Protein AF-A0A1G4RHP2-F1 (afdb_monomer_lite)

Radius of gyration: 15.87 Å; chains: 1; bounding box: 52×34×37 Å

pLDDT: mean 88.55, std 10.73, range [50.88, 98.69]

Organism: NCBI:txid177413

Structure (mmCIF, N/CA/C/O backbone):
data_AF-A0A1G4RHP2-F1
#
_entry.id   AF-A0A1G4RHP2-F1
#
loop_
_atom_site.group_PDB
_atom_site.id
_atom_site.type_symbol
_atom_site.label_atom_id
_atom_site.label_alt_id
_atom_site.label_comp_id
_atom_site.label_asym_id
_atom_site.label_entity_id
_atom_site.label_seq_id
_atom_site.pdbx_PDB_ins_code
_atom_site.Cartn_x
_atom_site.Cartn_y
_atom_site.Cartn_z
_atom_site.occupancy
_atom_site.B_iso_or_equiv
_atom_site.auth_seq_id
_atom_site.auth_comp_id
_atom_site.auth_asym_id
_atom_site.auth_atom_id
_atom_site.pdbx_PDB_model_num
ATOM 1 N N . MET A 1 1 ? -28.479 -6.256 3.288 1.00 74.94 1 MET A N 1
ATOM 2 C CA . MET A 1 1 ? -27.544 -5.122 3.447 1.00 74.94 1 MET A CA 1
ATOM 3 C C . MET A 1 1 ? -28.294 -3.876 3.010 1.00 74.94 1 MET A C 1
ATOM 5 O O . MET A 1 1 ? -28.837 -3.909 1.917 1.00 74.94 1 MET A O 1
ATOM 9 N N . ASN A 1 2 ? -28.356 -2.837 3.847 1.00 89.38 2 ASN A N 1
ATOM 10 C CA . ASN A 1 2 ? -29.030 -1.571 3.532 1.00 89.38 2 ASN A CA 1
ATOM 11 C C . ASN A 1 2 ? -27.962 -0.463 3.501 1.00 89.38 2 ASN A C 1
ATOM 13 O O . ASN A 1 2 ? -27.593 0.021 4.573 1.00 89.38 2 ASN A O 1
ATOM 17 N N . PRO A 1 3 ? -27.374 -0.138 2.334 1.00 90.56 3 PRO A N 1
ATOM 18 C CA . PRO A 1 3 ? -26.361 0.908 2.255 1.00 90.56 3 PRO A CA 1
ATOM 19 C C . PRO A 1 3 ? -26.979 2.290 2.533 1.00 90.56 3 PRO A C 1
ATOM 21 O O . PRO A 1 3 ? -28.159 2.498 2.247 1.00 90.56 3 PRO A O 1
ATOM 24 N N . PRO A 1 4 ? -26.210 3.244 3.084 1.00 91.38 4 PRO A N 1
ATOM 25 C CA . PRO A 1 4 ? -26.690 4.607 3.273 1.00 91.38 4 PRO A CA 1
ATOM 26 C C . PRO A 1 4 ? -26.936 5.290 1.919 1.00 91.38 4 PRO A C 1
ATOM 28 O O . PRO A 1 4 ? -26.086 5.243 1.034 1.00 91.38 4 PRO A O 1
ATOM 31 N N . GLU A 1 5 ? -28.082 5.959 1.779 1.00 93.50 5 GLU A N 1
ATOM 32 C CA . GLU A 1 5 ? -28.45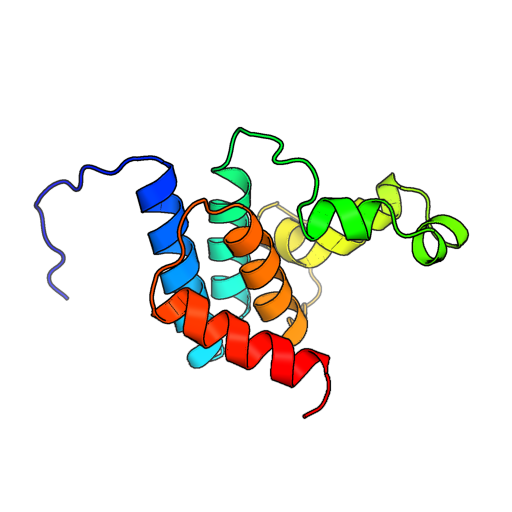9 6.700 0.559 1.00 93.50 5 GLU A CA 1
ATOM 33 C C . GLU A 1 5 ? -27.901 8.133 0.524 1.00 93.50 5 GLU A C 1
ATOM 35 O O . GLU A 1 5 ? -27.991 8.829 -0.486 1.00 93.50 5 GLU A O 1
ATOM 40 N N . GLN A 1 6 ? -27.328 8.599 1.636 1.00 95.44 6 GLN A N 1
ATOM 41 C CA . GLN A 1 6 ? -26.801 9.955 1.748 1.00 95.44 6 GLN A CA 1
ATOM 42 C C . GLN A 1 6 ? -25.504 10.091 0.938 1.00 95.44 6 GLN A C 1
ATOM 44 O O . GLN A 1 6 ? -24.593 9.273 1.105 1.00 95.44 6 GLN A O 1
ATOM 49 N N . PRO A 1 7 ? -25.379 11.128 0.089 1.00 93.56 7 PRO A N 1
ATOM 50 C CA . PRO A 1 7 ? -24.163 11.356 -0.674 1.00 93.56 7 PRO A CA 1
ATOM 51 C C . PRO A 1 7 ? -22.994 11.676 0.258 1.00 93.56 7 PRO A C 1
ATOM 53 O O . PRO A 1 7 ? -23.146 12.328 1.293 1.00 93.56 7 PRO A O 1
ATOM 56 N N . LEU A 1 8 ? -21.805 11.234 -0.141 1.00 95.25 8 LEU A N 1
ATOM 57 C CA . LEU A 1 8 ? -20.579 11.420 0.618 1.00 95.25 8 LEU A CA 1
ATOM 58 C C . LEU A 1 8 ? -19.684 12.454 -0.074 1.00 95.25 8 LEU A C 1
ATOM 60 O O . LEU A 1 8 ? -19.212 12.228 -1.186 1.00 95.25 8 LEU A O 1
ATOM 64 N N . THR A 1 9 ? -19.411 13.565 0.608 1.00 96.31 9 THR A N 1
ATOM 65 C CA . THR A 1 9 ? -18.478 14.600 0.137 1.00 96.31 9 THR A CA 1
ATOM 66 C C . THR A 1 9 ? -17.107 14.383 0.768 1.00 96.31 9 THR A C 1
ATOM 68 O O . THR A 1 9 ? -16.988 14.385 1.992 1.00 96.31 9 THR A O 1
ATOM 71 N N . LEU A 1 10 ? -16.070 14.212 -0.056 1.00 95.06 10 LEU A N 1
ATOM 72 C CA . LEU A 1 10 ? -14.685 14.017 0.385 1.00 95.06 10 LEU A CA 1
ATOM 73 C C . LEU A 1 10 ? -13.722 14.854 -0.448 1.00 95.06 10 LEU A C 1
ATOM 75 O O . LEU A 1 10 ? -13.932 15.067 -1.643 1.00 95.06 10 LEU A O 1
ATOM 79 N N . THR A 1 11 ? -12.609 15.246 0.163 1.00 93.75 11 THR A N 1
ATOM 80 C CA . THR A 1 11 ? -11.420 15.647 -0.588 1.00 93.75 11 THR A CA 1
ATOM 81 C C . THR A 1 11 ? -10.719 14.421 -1.177 1.00 93.75 11 THR A C 1
ATOM 83 O O . THR A 1 11 ? -10.922 13.283 -0.744 1.00 93.75 11 THR A O 1
ATOM 86 N N . ARG A 1 12 ? -9.839 14.650 -2.156 1.00 92.38 12 ARG A N 1
ATOM 87 C CA . ARG A 1 12 ? -9.041 13.585 -2.778 1.00 92.38 12 ARG A CA 1
ATOM 88 C C . ARG A 1 12 ? -8.136 12.872 -1.766 1.00 92.38 12 ARG A C 1
ATOM 90 O O . ARG A 1 12 ? -8.042 11.652 -1.802 1.00 92.38 12 ARG A O 1
ATOM 97 N N . GLU A 1 13 ? -7.547 13.614 -0.825 1.00 92.44 13 GLU A N 1
ATOM 98 C CA . GLU A 1 13 ? -6.749 13.037 0.264 1.00 92.44 13 GLU A CA 1
ATOM 99 C C . GLU A 1 13 ? -7.607 12.183 1.205 1.00 92.44 13 GLU A C 1
ATOM 101 O O . GLU A 1 13 ? -7.241 11.049 1.486 1.00 92.44 13 GLU A O 1
ATOM 106 N N . GLN A 1 14 ? -8.790 12.658 1.617 1.00 95.25 14 GLN A N 1
ATOM 107 C CA . GLN A 1 14 ? -9.697 11.866 2.458 1.00 95.25 14 GLN A CA 1
ATOM 108 C C . GLN A 1 14 ? -10.128 10.563 1.774 1.00 95.25 14 GLN A C 1
ATOM 110 O O . GLN A 1 14 ? -10.202 9.518 2.418 1.00 95.25 14 GLN A O 1
ATOM 115 N N . ALA A 1 15 ? -10.409 10.609 0.472 1.00 96.06 15 ALA A N 1
ATOM 116 C CA . ALA A 1 15 ? -10.753 9.418 -0.293 1.00 96.06 15 ALA A CA 1
ATOM 117 C C . ALA A 1 15 ? -9.568 8.438 -0.401 1.00 96.06 15 ALA A C 1
ATOM 119 O O . ALA A 1 15 ? -9.767 7.239 -0.213 1.00 96.06 15 ALA A O 1
ATOM 120 N N . ALA A 1 16 ? -8.343 8.933 -0.610 1.00 96.00 16 ALA A N 1
ATOM 121 C CA . ALA A 1 16 ? -7.137 8.105 -0.619 1.00 96.00 16 ALA A CA 1
ATOM 122 C C . ALA A 1 16 ? -6.864 7.461 0.752 1.00 96.00 16 ALA A C 1
ATOM 124 O O . ALA A 1 16 ? -6.622 6.258 0.819 1.00 96.00 16 ALA A O 1
ATOM 125 N N . THR A 1 17 ? -6.984 8.217 1.850 1.00 96.88 17 THR A N 1
ATOM 126 C CA . THR A 1 17 ? -6.858 7.687 3.219 1.00 96.88 17 THR A CA 1
ATOM 127 C C . THR A 1 17 ? -7.844 6.548 3.466 1.00 96.88 17 THR A C 1
ATOM 129 O O . THR A 1 17 ? -7.442 5.486 3.929 1.00 96.88 17 THR A O 1
ATOM 132 N N . ARG A 1 18 ? -9.119 6.721 3.092 1.00 97.56 18 ARG A N 1
ATOM 133 C CA . ARG A 1 18 ? -10.148 5.679 3.264 1.00 97.56 18 ARG A CA 1
ATOM 134 C C . ARG A 1 18 ? -9.862 4.429 2.433 1.00 97.56 18 ARG A C 1
ATOM 136 O O . ARG A 1 18 ? -10.130 3.327 2.896 1.00 97.56 18 ARG A O 1
ATOM 143 N N . GLN A 1 19 ? -9.321 4.583 1.223 1.00 98.06 19 GLN A N 1
ATOM 144 C CA . GLN A 1 19 ? -8.900 3.440 0.409 1.00 98.06 19 GLN A CA 1
ATOM 145 C C . GLN A 1 19 ? -7.708 2.700 1.025 1.00 98.06 19 GLN A C 1
ATOM 147 O O . GLN A 1 19 ? -7.689 1.475 0.990 1.00 98.06 19 GLN A O 1
ATOM 152 N N . ILE A 1 20 ? -6.754 3.412 1.631 1.00 98.38 20 ILE A N 1
ATOM 153 C CA . ILE A 1 20 ? -5.622 2.797 2.342 1.00 98.38 20 ILE A CA 1
ATOM 154 C C . ILE A 1 20 ? -6.108 2.036 3.581 1.00 98.38 20 ILE A C 1
ATOM 156 O O . ILE A 1 20 ? -5.713 0.893 3.775 1.00 98.38 20 ILE A O 1
ATOM 160 N N . GLU A 1 21 ? -7.004 2.613 4.384 1.00 98.56 21 GLU A N 1
ATOM 161 C CA . GLU A 1 21 ? -7.601 1.918 5.538 1.00 98.56 21 GLU A CA 1
ATOM 162 C C . GLU A 1 21 ? -8.383 0.669 5.113 1.00 98.56 21 GLU A C 1
ATOM 164 O O . GLU A 1 21 ? -8.250 -0.389 5.724 1.00 98.56 21 GLU A O 1
ATOM 169 N N . ALA A 1 22 ? -9.147 0.755 4.021 1.00 98.62 22 ALA A N 1
ATOM 170 C CA . ALA A 1 22 ? -9.841 -0.400 3.461 1.00 98.62 22 ALA A CA 1
ATOM 171 C C . ALA A 1 22 ? -8.870 -1.458 2.902 1.00 98.62 22 ALA A C 1
ATOM 173 O O . ALA A 1 22 ? -9.144 -2.651 3.013 1.00 98.62 22 ALA A O 1
ATOM 174 N N . ALA A 1 23 ? -7.730 -1.045 2.341 1.00 98.62 23 ALA A N 1
ATOM 175 C CA . ALA A 1 23 ? -6.674 -1.957 1.910 1.00 98.62 23 ALA A CA 1
ATOM 176 C C . ALA A 1 23 ? -6.017 -2.676 3.099 1.00 98.62 23 ALA A C 1
ATOM 178 O O . ALA A 1 23 ? -5.753 -3.871 3.008 1.00 98.62 23 ALA A O 1
ATOM 179 N N . ILE A 1 24 ? -5.799 -1.978 4.220 1.00 98.69 24 ILE A N 1
ATOM 180 C CA . ILE A 1 24 ? -5.306 -2.574 5.472 1.00 98.69 24 ILE A CA 1
ATOM 181 C C . ILE A 1 24 ? -6.305 -3.612 5.987 1.00 98.69 24 ILE A C 1
ATOM 183 O O . ILE A 1 24 ? -5.919 -4.752 6.219 1.00 98.69 24 ILE A O 1
ATOM 187 N N . ALA A 1 25 ? -7.594 -3.270 6.062 1.00 98.56 25 ALA A N 1
ATOM 188 C CA . ALA A 1 25 ? -8.624 -4.233 6.451 1.00 98.56 25 ALA A CA 1
ATOM 189 C C . ALA A 1 25 ? -8.653 -5.453 5.508 1.00 98.56 25 ALA A C 1
ATOM 191 O O . ALA A 1 25 ? -8.816 -6.582 5.960 1.00 98.56 25 ALA A O 1
ATOM 192 N N . ALA A 1 26 ? -8.449 -5.244 4.200 1.00 98.56 26 ALA A N 1
ATOM 193 C CA . ALA A 1 26 ? -8.324 -6.327 3.227 1.00 98.56 26 ALA A CA 1
ATOM 194 C C . ALA A 1 26 ? -7.120 -7.237 3.476 1.00 98.56 26 ALA A C 1
ATOM 196 O O . ALA A 1 26 ? -7.251 -8.460 3.423 1.00 98.56 26 ALA A O 1
ATOM 197 N N . LEU A 1 27 ? -5.972 -6.653 3.814 1.00 98.25 27 LEU A N 1
ATOM 198 C CA . LEU A 1 27 ? -4.774 -7.388 4.204 1.00 98.25 27 LEU A CA 1
ATOM 199 C C . LEU A 1 27 ? -5.040 -8.299 5.414 1.00 98.25 27 LEU A C 1
ATOM 201 O O . LEU A 1 27 ? -4.631 -9.458 5.403 1.00 98.25 27 LEU A O 1
ATOM 205 N N . GLU A 1 28 ? -5.748 -7.796 6.428 1.00 97.88 28 GLU A N 1
ATOM 206 C CA . GLU A 1 28 ? -6.017 -8.508 7.686 1.00 97.88 28 GLU A CA 1
ATOM 207 C C . GLU A 1 28 ? -6.849 -9.784 7.503 1.00 97.88 28 GLU A C 1
ATOM 209 O O . GLU A 1 28 ? -6.603 -10.769 8.198 1.00 97.88 28 GLU A O 1
ATOM 214 N N . TYR A 1 29 ? -7.798 -9.805 6.558 1.00 97.19 29 TYR A N 1
ATOM 215 C CA . TYR A 1 29 ? -8.577 -11.013 6.243 1.00 97.19 29 TYR A CA 1
ATOM 216 C C . TYR A 1 29 ? -8.000 -11.851 5.088 1.00 97.19 29 TYR A C 1
ATOM 218 O O . TYR A 1 29 ? -8.616 -12.840 4.690 1.00 97.19 29 TYR A O 1
ATOM 226 N N . GLY A 1 30 ? -6.828 -11.491 4.552 1.00 97.38 30 GLY A N 1
ATOM 227 C CA . GLY A 1 30 ? -6.155 -12.232 3.477 1.00 97.38 30 GLY A CA 1
ATOM 228 C C . GLY A 1 30 ? -6.593 -11.875 2.050 1.00 97.38 30 GLY A C 1
ATOM 229 O O . GLY A 1 30 ? -6.218 -12.568 1.108 1.00 97.38 30 GLY A O 1
ATOM 230 N N . GLY A 1 31 ? -7.369 -10.804 1.860 1.00 97.81 31 GLY A N 1
ATOM 231 C CA . GLY A 1 31 ? -7.782 -10.288 0.547 1.00 97.81 31 GLY A CA 1
ATOM 232 C C . GLY A 1 31 ? -6.682 -9.476 -0.135 1.00 97.81 31 GLY A C 1
ATOM 233 O O . GLY A 1 31 ? -6.803 -8.259 -0.284 1.00 97.81 31 GLY A O 1
ATOM 234 N N . PHE A 1 32 ? -5.576 -10.122 -0.505 1.00 97.06 32 PHE A N 1
ATOM 235 C CA . PHE A 1 32 ? -4.374 -9.442 -1.007 1.00 97.06 32 PHE A CA 1
ATOM 236 C C . PHE A 1 32 ? -4.568 -8.763 -2.370 1.00 97.06 32 PHE A C 1
ATOM 238 O O . PHE A 1 32 ? -4.046 -7.672 -2.596 1.00 97.06 32 PHE A O 1
ATOM 245 N N . ASP A 1 33 ? -5.373 -9.346 -3.252 1.00 95.69 33 ASP A N 1
ATOM 246 C CA . ASP A 1 33 ? -5.797 -8.753 -4.524 1.00 95.69 33 ASP A CA 1
ATOM 247 C C . ASP A 1 33 ? -6.587 -7.447 -4.316 1.00 95.69 33 ASP A C 1
ATOM 249 O O . ASP A 1 33 ? -6.323 -6.423 -4.960 1.00 95.69 33 ASP A O 1
ATOM 253 N N . VAL A 1 34 ? -7.514 -7.455 -3.355 1.00 97.50 34 VAL A N 1
ATOM 254 C CA . VAL A 1 34 ? -8.308 -6.283 -2.965 1.00 97.50 34 VAL A CA 1
ATOM 255 C C . VAL A 1 34 ? -7.404 -5.216 -2.351 1.00 97.50 34 VAL A C 1
ATOM 257 O O . VAL A 1 34 ? -7.493 -4.042 -2.723 1.00 97.50 34 VAL A O 1
ATOM 260 N N . ALA A 1 35 ? -6.492 -5.618 -1.463 1.00 98.12 35 ALA A N 1
ATOM 261 C CA . ALA A 1 35 ? -5.531 -4.725 -0.826 1.00 98.12 35 ALA A CA 1
ATOM 262 C C . ALA A 1 35 ? -4.650 -4.000 -1.858 1.00 98.12 35 ALA A C 1
ATOM 264 O O . ALA A 1 35 ? -4.568 -2.770 -1.831 1.00 98.12 35 ALA A O 1
ATOM 265 N N . ILE A 1 36 ? -4.055 -4.729 -2.812 1.00 96.69 36 ILE A N 1
ATOM 266 C CA . ILE A 1 36 ? -3.235 -4.140 -3.886 1.00 96.69 36 ILE A CA 1
ATOM 267 C C . ILE A 1 36 ? -4.059 -3.176 -4.734 1.00 96.69 36 ILE A C 1
ATOM 269 O O . ILE A 1 36 ? -3.600 -2.071 -5.040 1.00 96.69 36 ILE A O 1
ATOM 273 N N . THR A 1 37 ? -5.280 -3.566 -5.098 1.00 96.19 37 THR A N 1
ATOM 274 C CA . THR A 1 37 ? -6.155 -2.748 -5.945 1.00 96.19 37 THR A CA 1
ATOM 275 C C . THR A 1 37 ? -6.477 -1.411 -5.281 1.00 96.19 37 THR A C 1
ATOM 277 O O . THR A 1 37 ? -6.295 -0.357 -5.897 1.00 96.19 37 THR A O 1
ATOM 280 N N . LEU A 1 38 ? -6.912 -1.439 -4.019 1.00 97.69 38 LEU A N 1
ATOM 281 C CA . LEU A 1 38 ? -7.280 -0.244 -3.259 1.00 97.69 38 LEU A CA 1
ATOM 282 C C . LEU A 1 38 ? -6.064 0.634 -2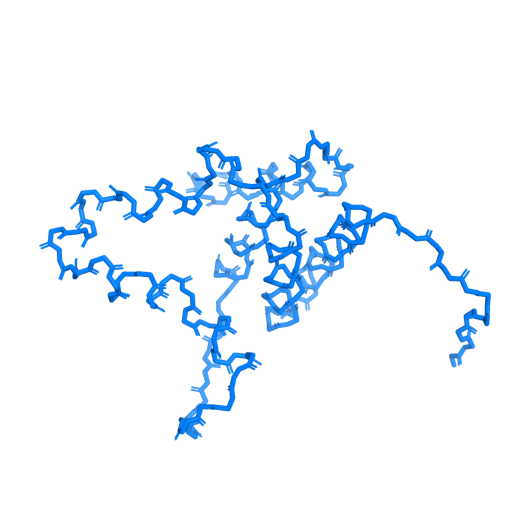.953 1.00 97.69 38 LEU A C 1
ATOM 284 O O . LEU A 1 38 ? -6.105 1.840 -3.197 1.00 97.69 38 LEU A O 1
ATOM 288 N N . ALA A 1 39 ? -4.956 0.044 -2.502 1.00 96.50 39 ALA A N 1
ATOM 289 C CA . ALA A 1 39 ? -3.722 0.781 -2.249 1.00 96.50 39 ALA A CA 1
ATOM 290 C C . ALA A 1 39 ? -3.188 1.438 -3.530 1.00 96.50 39 ALA A C 1
ATOM 292 O O . ALA A 1 39 ? -2.802 2.605 -3.525 1.00 96.50 39 ALA A O 1
ATOM 293 N N . GLY A 1 40 ? -3.224 0.735 -4.662 1.00 93.62 40 GLY A N 1
ATOM 294 C CA . GLY A 1 40 ? -2.793 1.294 -5.936 1.00 93.62 40 GLY A CA 1
ATOM 295 C C . GLY A 1 40 ? -3.751 2.291 -6.557 1.00 93.62 40 GLY A C 1
ATOM 296 O O . GLY A 1 40 ? -3.327 3.098 -7.383 1.00 93.62 40 GLY A O 1
ATOM 297 N N . ALA A 1 41 ? -5.039 2.249 -6.230 1.00 93.94 41 ALA A N 1
ATOM 298 C CA . ALA A 1 41 ? -5.946 3.343 -6.548 1.00 93.94 41 ALA A CA 1
ATOM 299 C C . ALA A 1 41 ? -5.569 4.583 -5.721 1.00 93.94 41 ALA A C 1
ATOM 301 O O . ALA A 1 41 ? -5.308 5.631 -6.312 1.00 93.94 41 ALA A O 1
ATOM 302 N N . ALA A 1 42 ? -5.390 4.434 -4.405 1.00 94.88 42 ALA A N 1
ATOM 303 C CA . ALA A 1 42 ? -4.979 5.512 -3.509 1.00 94.88 42 ALA A CA 1
ATOM 304 C C . ALA A 1 42 ? -3.627 6.137 -3.899 1.00 94.88 42 ALA A C 1
ATOM 306 O O . ALA A 1 42 ? -3.500 7.359 -3.930 1.00 94.88 42 ALA A O 1
ATOM 307 N N . GLU A 1 43 ? -2.626 5.332 -4.269 1.00 92.00 43 GLU A N 1
ATOM 308 C CA . GLU A 1 43 ? -1.302 5.815 -4.691 1.00 92.00 43 GLU A CA 1
ATOM 309 C C . GLU A 1 43 ? -1.379 6.766 -5.901 1.00 92.00 43 GLU A C 1
ATOM 311 O O . GLU A 1 43 ? -0.605 7.728 -5.980 1.00 92.00 43 GLU A O 1
ATOM 316 N N . GLY A 1 44 ? -2.313 6.513 -6.826 1.00 89.44 44 GLY A N 1
ATOM 317 C CA . GLY A 1 44 ? -2.571 7.338 -8.012 1.00 89.44 44 GLY A CA 1
ATOM 318 C C . GLY A 1 44 ? -3.443 8.572 -7.746 1.00 89.44 44 GLY A C 1
ATOM 319 O O . GLY A 1 44 ? -3.649 9.399 -8.636 1.00 89.44 44 GLY A O 1
ATOM 320 N N . MET A 1 45 ? -3.971 8.731 -6.530 1.00 90.94 45 MET A N 1
ATOM 321 C CA . MET A 1 45 ? -4.773 9.896 -6.153 1.00 90.94 45 MET A CA 1
ATOM 322 C C . MET A 1 45 ? -3.920 11.096 -5.731 1.00 90.94 45 MET A C 1
ATOM 324 O O . MET A 1 45 ? -4.453 12.197 -5.635 1.00 90.94 45 MET A O 1
ATOM 328 N N . PHE A 1 46 ? -2.617 10.940 -5.525 1.00 81.56 46 PHE A N 1
ATOM 329 C CA . PHE A 1 46 ? -1.740 12.060 -5.187 1.00 81.56 46 PHE A CA 1
ATOM 330 C C . PHE A 1 46 ? -1.105 12.635 -6.455 1.00 81.56 46 PHE A C 1
ATOM 332 O O . PHE A 1 46 ? -0.310 11.966 -7.108 1.00 81.56 46 PHE A O 1
ATOM 339 N N . ASP A 1 47 ? -1.462 13.878 -6.790 1.00 64.19 47 ASP A N 1
ATOM 340 C CA . ASP A 1 47 ? -0.952 14.602 -7.973 1.00 64.19 47 ASP A CA 1
ATOM 341 C C . ASP A 1 47 ? 0.425 15.247 -7.737 1.00 64.19 47 ASP A C 1
ATOM 343 O O . ASP A 1 47 ? 1.056 15.797 -8.638 1.00 64.19 47 ASP A O 1
ATOM 347 N N . PHE A 1 48 ? 0.914 15.181 -6.500 1.00 55.00 48 PHE A N 1
ATOM 348 C CA . PHE A 1 48 ? 2.169 15.794 -6.113 1.00 55.00 48 PHE A CA 1
ATOM 349 C C . PHE A 1 48 ? 3.260 14.734 -6.069 1.00 55.00 48 PHE A C 1
ATOM 351 O O . PHE A 1 48 ? 3.174 13.754 -5.324 1.00 55.00 48 PHE A O 1
ATOM 358 N N . ARG A 1 49 ? 4.321 14.969 -6.846 1.00 54.38 49 ARG A N 1
ATOM 359 C CA . ARG A 1 49 ? 5.638 14.390 -6.587 1.00 54.38 49 ARG A CA 1
ATOM 360 C C . ARG A 1 49 ? 6.094 14.940 -5.237 1.00 54.38 49 ARG A C 1
ATOM 362 O O . ARG A 1 49 ? 6.757 15.969 -5.184 1.00 54.38 49 ARG A O 1
ATOM 369 N N . LYS A 1 50 ? 5.690 14.308 -4.133 1.00 54.00 50 LYS A N 1
ATOM 370 C CA . LYS A 1 50 ? 6.569 14.324 -2.967 1.00 54.00 50 LYS A CA 1
ATOM 371 C C . LYS A 1 50 ? 7.847 13.669 -3.472 1.00 54.00 50 LYS A C 1
ATOM 373 O O . LYS A 1 50 ? 7.816 12.504 -3.849 1.00 54.00 50 LYS A O 1
ATOM 378 N N . GLU A 1 51 ? 8.909 14.448 -3.598 1.00 54.84 51 GLU A N 1
ATOM 379 C CA . GLU A 1 51 ? 10.244 13.874 -3.690 1.00 54.84 51 GLU A CA 1
ATOM 380 C C . GLU A 1 51 ? 10.439 12.994 -2.433 1.00 54.84 51 GLU A C 1
ATOM 382 O O . GLU A 1 51 ? 9.842 13.270 -1.387 1.00 54.84 51 GLU A O 1
ATOM 387 N N . ASP A 1 52 ? 11.173 11.889 -2.563 1.00 60.78 52 ASP A N 1
ATOM 388 C CA . ASP A 1 52 ? 11.461 10.923 -1.487 1.00 60.78 52 ASP A CA 1
ATOM 389 C C . ASP A 1 52 ? 10.316 9.983 -1.046 1.00 60.78 52 ASP A C 1
ATOM 391 O O . ASP A 1 52 ? 10.219 9.607 0.127 1.00 60.78 52 ASP A O 1
ATOM 395 N N . THR A 1 53 ? 9.453 9.518 -1.962 1.00 73.50 53 THR A N 1
ATOM 396 C CA . THR A 1 53 ? 8.563 8.381 -1.637 1.00 73.50 53 THR A CA 1
ATOM 397 C C . THR A 1 53 ? 9.317 7.046 -1.636 1.00 73.50 53 THR A C 1
ATOM 399 O O . THR A 1 53 ? 10.364 6.895 -2.269 1.00 73.50 53 THR A O 1
ATOM 402 N N . ILE A 1 54 ? 8.748 6.022 -0.981 1.00 79.38 54 ILE A N 1
ATOM 403 C CA . ILE A 1 54 ? 9.299 4.650 -1.000 1.00 79.38 54 ILE A CA 1
ATOM 404 C C . ILE A 1 54 ? 9.509 4.162 -2.442 1.00 79.38 54 ILE A C 1
ATOM 406 O O . ILE A 1 54 ? 10.505 3.505 -2.747 1.00 79.38 54 ILE A O 1
ATOM 410 N N . PHE A 1 55 ? 8.579 4.492 -3.342 1.00 82.25 55 PHE A N 1
ATOM 411 C CA . PHE A 1 55 ? 8.665 4.088 -4.740 1.00 82.25 55 PHE A CA 1
ATOM 412 C C . PHE A 1 55 ? 9.834 4.764 -5.464 1.00 82.25 55 PHE A C 1
ATOM 414 O O . PHE A 1 55 ? 10.570 4.086 -6.179 1.00 82.25 55 PHE A O 1
ATOM 421 N N . ASP A 1 56 ? 10.059 6.061 -5.241 1.00 81.38 56 ASP A N 1
ATOM 422 C CA . ASP A 1 56 ? 11.170 6.789 -5.866 1.00 81.38 56 ASP A CA 1
ATOM 423 C C . ASP A 1 56 ? 12.525 6.212 -5.444 1.00 81.38 56 ASP A C 1
ATOM 425 O O . ASP A 1 56 ? 13.382 5.957 -6.296 1.00 81.38 56 ASP A O 1
ATOM 429 N N . GLY A 1 57 ? 12.683 5.903 -4.152 1.00 81.44 57 GLY A N 1
ATOM 430 C CA . GLY A 1 57 ? 13.888 5.257 -3.626 1.00 81.44 57 GLY A CA 1
ATOM 431 C C . GLY A 1 57 ? 14.152 3.886 -4.255 1.00 81.44 57 GLY A C 1
ATOM 432 O O . GLY A 1 57 ? 15.289 3.563 -4.600 1.00 81.44 57 GLY A O 1
ATOM 433 N N . LEU A 1 58 ? 13.108 3.084 -4.481 1.00 81.75 58 LEU A N 1
ATOM 434 C CA . LEU A 1 58 ? 13.258 1.790 -5.150 1.00 81.75 58 LEU A CA 1
ATOM 435 C C . LEU A 1 58 ? 13.591 1.928 -6.624 1.00 81.75 58 LEU A C 1
ATOM 437 O O . LEU A 1 58 ? 14.459 1.209 -7.117 1.00 81.75 58 LEU A O 1
ATOM 441 N N . VAL A 1 59 ? 12.929 2.840 -7.333 1.00 84.94 59 VAL A N 1
ATOM 442 C CA . VAL A 1 59 ? 13.208 3.106 -8.749 1.00 84.94 59 VAL A CA 1
ATOM 443 C C . VAL A 1 59 ? 14.655 3.567 -8.949 1.00 84.94 59 VAL A C 1
ATOM 445 O O . VAL A 1 59 ? 15.241 3.266 -9.989 1.00 84.94 59 VAL A O 1
ATOM 448 N N . ALA A 1 60 ? 15.240 4.246 -7.960 1.00 85.75 60 ALA A N 1
ATOM 449 C CA . ALA A 1 60 ? 16.629 4.697 -7.955 1.00 85.75 60 ALA A CA 1
ATOM 450 C C . ALA A 1 60 ? 17.649 3.650 -7.451 1.00 85.75 60 ALA A C 1
ATOM 452 O O . ALA A 1 60 ? 18.838 3.952 -7.380 1.00 85.75 60 ALA A O 1
ATOM 453 N N . SER A 1 61 ? 17.234 2.423 -7.108 1.00 86.56 61 SER A N 1
ATOM 454 C CA . SER A 1 61 ? 18.136 1.399 -6.559 1.00 86.56 61 SER A CA 1
ATOM 455 C C . SER A 1 61 ? 19.247 1.006 -7.542 1.00 86.56 61 SER A C 1
ATOM 457 O O . SER A 1 61 ? 19.001 0.293 -8.515 1.00 86.56 61 SER A O 1
ATOM 459 N N . GLU A 1 62 ? 20.496 1.379 -7.244 1.00 88.44 62 GLU A N 1
ATOM 460 C CA . GLU A 1 62 ? 21.666 1.037 -8.071 1.00 88.44 62 GLU A CA 1
ATOM 461 C C . GLU A 1 62 ? 21.807 -0.475 -8.290 1.00 88.44 62 GLU A C 1
ATOM 463 O O . GLU A 1 62 ? 22.105 -0.933 -9.392 1.00 88.44 62 GLU A O 1
ATOM 468 N N . ARG A 1 63 ? 21.514 -1.279 -7.260 1.00 88.38 63 ARG A N 1
ATOM 469 C CA . ARG A 1 63 ? 21.562 -2.745 -7.347 1.00 88.38 63 ARG A CA 1
ATOM 470 C C . ARG A 1 63 ? 20.543 -3.306 -8.339 1.00 88.38 63 ARG A C 1
ATOM 472 O O . ARG A 1 63 ? 20.830 -4.305 -8.999 1.00 88.38 63 ARG A O 1
ATOM 479 N N . ALA A 1 64 ? 19.352 -2.714 -8.412 1.00 86.62 64 ALA A N 1
ATOM 480 C CA . ALA A 1 64 ? 18.337 -3.111 -9.381 1.00 86.62 64 ALA A CA 1
ATOM 481 C C . ALA A 1 64 ? 18.709 -2.623 -10.787 1.00 86.62 64 ALA A C 1
ATOM 483 O O . ALA A 1 64 ? 18.637 -3.394 -11.741 1.00 86.62 64 ALA A O 1
ATOM 484 N N . LEU A 1 65 ? 19.190 -1.383 -10.900 1.00 90.62 65 LEU A N 1
ATOM 485 C CA . LEU A 1 65 ? 19.599 -0.770 -12.167 1.00 90.62 65 LEU A CA 1
ATOM 486 C C . LEU A 1 65 ? 20.860 -1.406 -12.776 1.00 90.62 65 LEU A C 1
ATOM 488 O O . LEU A 1 65 ? 21.063 -1.328 -13.982 1.00 90.62 65 LEU A O 1
ATOM 492 N N . ALA A 1 66 ? 21.668 -2.107 -11.978 1.00 92.25 66 ALA A N 1
ATOM 493 C CA . ALA A 1 66 ? 22.752 -2.956 -12.473 1.00 92.25 66 ALA A CA 1
ATOM 494 C C . ALA A 1 66 ? 22.257 -4.227 -13.196 1.00 92.25 66 ALA A C 1
ATOM 496 O O . ALA A 1 66 ? 23.050 -4.918 -13.832 1.00 92.25 66 ALA A O 1
ATOM 497 N N . ARG A 1 67 ? 20.970 -4.579 -13.058 1.00 91.88 67 ARG A N 1
ATOM 498 C CA . ARG A 1 67 ? 20.377 -5.837 -13.554 1.00 91.88 67 ARG A CA 1
ATOM 499 C C . ARG A 1 67 ? 19.247 -5.625 -14.552 1.00 91.88 67 ARG A C 1
ATOM 501 O O . ARG A 1 67 ? 19.050 -6.463 -15.423 1.00 91.88 67 ARG A O 1
ATOM 508 N N . PHE A 1 68 ? 18.510 -4.533 -14.407 1.00 91.00 68 PHE A N 1
ATOM 509 C CA . PHE A 1 68 ? 17.341 -4.203 -15.210 1.00 91.00 68 PHE A CA 1
ATOM 510 C C . PHE A 1 68 ? 17.472 -2.779 -15.734 1.00 91.00 68 PHE A C 1
ATOM 512 O O . PHE A 1 68 ? 17.977 -1.897 -15.036 1.00 91.00 68 PHE A O 1
ATOM 519 N N . SER A 1 69 ? 16.934 -2.507 -16.922 1.00 91.69 69 SER A N 1
ATOM 520 C CA . SER A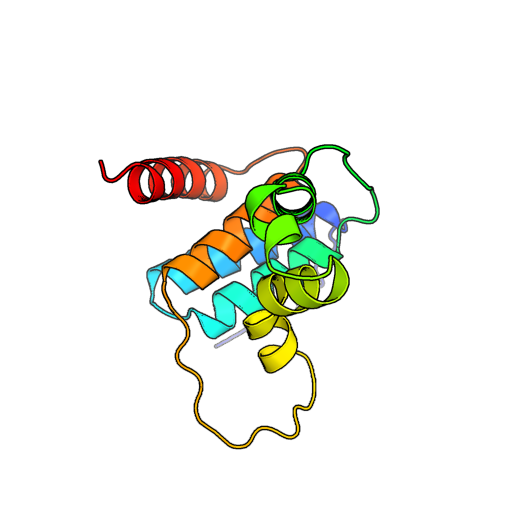 1 69 ? 16.664 -1.121 -17.292 1.00 91.69 69 SER A CA 1
ATOM 521 C C . SER A 1 69 ? 15.648 -0.516 -16.320 1.00 91.69 69 SER A C 1
ATOM 523 O O . SER A 1 69 ? 14.795 -1.208 -15.756 1.00 91.69 69 SER A O 1
ATOM 525 N N . ARG A 1 70 ? 15.669 0.812 -16.168 1.00 87.88 70 ARG A N 1
ATOM 526 C CA . ARG A 1 70 ? 14.690 1.518 -15.327 1.00 87.88 70 ARG A CA 1
ATOM 527 C C . ARG A 1 70 ? 13.242 1.166 -15.696 1.00 87.88 70 ARG A C 1
ATOM 529 O O . ARG A 1 70 ? 12.400 1.041 -14.814 1.00 87.88 70 ARG A O 1
ATOM 536 N N . LYS A 1 71 ? 12.954 0.990 -16.991 1.00 88.44 71 LYS A N 1
ATOM 537 C CA . LYS A 1 71 ? 11.618 0.635 -17.491 1.00 88.44 71 LYS A CA 1
ATOM 538 C C . LYS A 1 71 ? 11.201 -0.769 -17.047 1.00 88.44 71 LYS A C 1
ATOM 540 O O . LYS A 1 71 ? 10.081 -0.935 -16.578 1.00 88.44 71 LYS A O 1
ATOM 545 N N . GLU A 1 72 ? 12.085 -1.754 -17.180 1.00 86.31 72 GLU A N 1
ATOM 546 C CA . GLU A 1 72 ? 11.823 -3.135 -16.748 1.00 86.31 72 GLU A CA 1
ATOM 547 C C . GLU A 1 72 ? 11.653 -3.220 -15.233 1.00 86.31 72 GLU A C 1
ATOM 549 O O . GLU A 1 72 ? 10.753 -3.901 -14.750 1.00 86.31 72 GLU A O 1
ATOM 554 N N . TRP A 1 73 ? 12.454 -2.464 -14.481 1.00 89.81 73 TRP A N 1
ATOM 555 C CA . TRP A 1 73 ? 12.340 -2.415 -13.030 1.00 89.81 73 TRP A CA 1
ATOM 556 C C . TRP A 1 73 ? 11.011 -1.808 -12.568 1.00 89.81 73 TRP A C 1
ATOM 558 O O . TRP A 1 73 ? 10.327 -2.383 -11.726 1.00 89.81 73 TRP A O 1
ATOM 568 N N . ILE A 1 74 ? 10.586 -0.696 -13.175 1.00 86.31 74 ILE A N 1
ATOM 569 C CA . ILE A 1 74 ? 9.268 -0.097 -12.911 1.00 86.31 74 ILE A CA 1
ATOM 570 C C . ILE A 1 74 ? 8.135 -1.064 -13.274 1.00 86.31 74 ILE A C 1
ATOM 572 O O . ILE A 1 74 ? 7.142 -1.132 -12.549 1.00 86.31 74 ILE A O 1
ATOM 576 N N . ALA A 1 75 ? 8.264 -1.797 -14.384 1.00 85.81 75 ALA A N 1
ATOM 577 C CA . ALA A 1 75 ? 7.273 -2.791 -14.784 1.00 85.81 75 ALA A CA 1
ATOM 578 C C . ALA A 1 75 ? 7.179 -3.931 -13.761 1.00 85.81 75 ALA A C 1
ATOM 580 O O . ALA A 1 75 ? 6.076 -4.344 -13.420 1.00 85.81 75 ALA A O 1
ATOM 581 N N . LEU A 1 76 ? 8.314 -4.384 -13.221 1.00 84.62 76 LEU A N 1
ATOM 582 C CA . LEU A 1 76 ? 8.352 -5.411 -12.183 1.00 84.62 76 LEU A CA 1
ATOM 583 C C . LEU A 1 76 ? 7.743 -4.915 -10.863 1.00 84.62 76 LEU A C 1
ATOM 585 O O . LEU A 1 76 ? 6.900 -5.595 -10.288 1.00 84.62 76 LEU A O 1
ATOM 589 N N . LEU A 1 77 ? 8.097 -3.706 -10.417 1.00 84.69 77 LEU A N 1
ATOM 590 C CA . LEU A 1 77 ? 7.557 -3.098 -9.192 1.00 84.69 77 LEU A CA 1
ATOM 591 C C . LEU A 1 77 ? 6.040 -2.865 -9.231 1.00 84.69 77 LEU A C 1
ATOM 593 O O . LEU A 1 77 ? 5.411 -2.736 -8.183 1.00 84.69 77 LEU A O 1
ATOM 597 N N . ASN A 1 78 ? 5.459 -2.744 -10.423 1.00 85.88 78 ASN A N 1
ATOM 598 C CA . ASN A 1 78 ? 4.025 -2.533 -10.612 1.00 85.88 78 ASN A CA 1
ATOM 599 C C . ASN A 1 78 ? 3.305 -3.772 -11.150 1.00 85.88 78 ASN A C 1
ATOM 601 O O . ASN A 1 78 ? 2.126 -3.676 -11.475 1.00 85.88 78 ASN A O 1
ATOM 605 N N . TRP A 1 79 ? 3.985 -4.915 -11.254 1.00 84.06 79 TRP A N 1
ATOM 606 C CA . TRP A 1 79 ? 3.495 -6.052 -12.026 1.00 84.06 79 TRP A CA 1
ATOM 607 C C . TRP A 1 79 ? 2.115 -6.549 -11.567 1.00 84.06 79 TRP A C 1
ATOM 609 O O . TRP A 1 79 ? 1.194 -6.600 -12.383 1.00 84.06 79 TRP A O 1
ATOM 619 N N . GLU A 1 80 ? 1.939 -6.837 -10.274 1.00 82.12 80 GLU A N 1
ATOM 620 C CA . GLU A 1 80 ? 0.660 -7.330 -9.729 1.00 82.12 80 GLU A CA 1
ATOM 621 C C . GLU A 1 80 ? -0.459 -6.298 -9.890 1.00 82.12 80 GLU A C 1
ATOM 623 O O . GLU A 1 80 ? -1.567 -6.622 -10.313 1.00 82.12 80 GLU A O 1
ATOM 628 N N . LEU A 1 81 ? -0.153 -5.024 -9.627 1.00 82.44 81 LEU A N 1
ATOM 629 C CA . LEU A 1 81 ? -1.102 -3.932 -9.806 1.00 82.44 81 LEU A CA 1
ATOM 630 C C . LEU A 1 81 ? -1.544 -3.801 -11.269 1.00 82.44 81 LEU A C 1
ATOM 632 O O . LEU A 1 81 ? -2.722 -3.578 -11.546 1.00 82.44 81 LEU A O 1
ATOM 636 N N . THR A 1 82 ? -0.605 -3.907 -12.210 1.00 84.00 82 THR A N 1
ATOM 637 C CA . THR A 1 82 ? -0.885 -3.850 -13.646 1.00 84.00 82 THR A CA 1
ATOM 638 C C . THR A 1 82 ? -1.738 -5.036 -14.080 1.00 84.00 82 THR A C 1
ATOM 640 O O . THR A 1 82 ? -2.684 -4.829 -14.836 1.00 84.00 82 THR A O 1
ATOM 643 N N . TRP A 1 83 ? -1.452 -6.241 -13.579 1.00 84.56 83 TRP A N 1
ATOM 644 C CA . TRP A 1 83 ? -2.252 -7.435 -13.857 1.00 84.56 83 TRP A CA 1
ATOM 645 C C . TRP A 1 83 ? -3.699 -7.293 -13.360 1.00 84.56 83 TRP A C 1
ATOM 647 O O . TRP A 1 83 ? -4.624 -7.634 -14.089 1.00 84.56 83 TRP A O 1
ATOM 657 N N . LEU A 1 84 ? -3.910 -6.706 -12.177 1.00 82.81 84 LEU A N 1
ATOM 658 C CA . LEU A 1 84 ? -5.251 -6.471 -11.621 1.00 82.81 84 LEU A CA 1
ATOM 659 C C . LEU A 1 84 ? -6.038 -5.366 -12.348 1.00 82.81 84 LEU A C 1
ATOM 661 O O . LEU A 1 84 ? -7.266 -5.403 -12.384 1.00 82.81 84 LEU A O 1
ATOM 665 N N . LYS A 1 85 ? -5.355 -4.350 -12.894 1.00 77.69 85 LYS A N 1
ATOM 666 C CA . LYS A 1 85 ? -6.000 -3.147 -13.460 1.00 77.69 85 LYS A CA 1
ATOM 667 C C . LYS A 1 85 ? -6.212 -3.174 -14.967 1.00 77.69 85 LYS A C 1
ATOM 669 O O . LYS A 1 85 ? -7.064 -2.439 -15.467 1.00 77.69 85 LYS A O 1
ATOM 674 N N . HIS A 1 86 ? -5.410 -3.932 -15.700 1.00 77.75 86 HIS A N 1
ATOM 675 C CA . HIS A 1 86 ? -5.423 -3.913 -17.156 1.00 77.75 86 HIS A CA 1
ATOM 676 C C . HIS A 1 86 ? -5.790 -5.283 -17.704 1.00 77.75 86 HIS A C 1
ATOM 678 O O . HIS A 1 86 ? -5.419 -6.309 -17.141 1.00 77.75 86 HIS A O 1
ATOM 684 N N . SER A 1 87 ? -6.488 -5.299 -18.842 1.00 66.69 87 SER A N 1
ATOM 685 C CA . SER A 1 87 ? -6.641 -6.522 -19.623 1.00 66.69 87 SER A CA 1
ATOM 686 C C . SER A 1 87 ? -5.248 -7.035 -19.972 1.00 66.69 87 SER A C 1
ATOM 688 O O . SER A 1 87 ? -4.512 -6.381 -20.714 1.00 66.69 87 SER A O 1
ATOM 690 N N . SER A 1 88 ? -4.871 -8.169 -19.396 1.00 65.19 88 SER A N 1
ATOM 691 C CA . SER A 1 88 ? -3.623 -8.841 -19.720 1.00 65.19 88 SER A CA 1
ATOM 692 C C . SER A 1 88 ? -3.921 -9.994 -20.670 1.00 65.19 88 SER A C 1
ATOM 694 O O . SER A 1 88 ? -4.882 -10.727 -20.450 1.00 65.19 88 SER A O 1
ATOM 696 N N . ASP A 1 89 ? -3.062 -10.209 -21.664 1.00 67.00 89 ASP A N 1
ATOM 697 C CA . ASP A 1 89 ? -3.121 -11.404 -22.519 1.00 67.00 89 ASP A CA 1
ATOM 698 C C . ASP A 1 89 ? -2.730 -12.687 -21.753 1.00 67.00 89 ASP A C 1
ATOM 700 O O . ASP A 1 89 ? -2.710 -13.781 -22.317 1.00 67.00 89 ASP A O 1
ATOM 704 N N . ARG A 1 90 ? -2.388 -12.574 -20.459 1.00 66.50 90 ARG A N 1
ATOM 705 C CA . ARG A 1 90 ? -2.053 -13.712 -19.606 1.00 66.50 90 ARG A CA 1
ATOM 706 C C . ARG A 1 90 ? -3.317 -14.378 -19.086 1.00 66.50 90 ARG A C 1
ATOM 708 O O . ARG A 1 90 ? -4.119 -13.772 -18.383 1.00 66.50 90 ARG A O 1
ATOM 715 N N . THR A 1 91 ? -3.422 -15.666 -19.378 1.00 70.31 91 THR A N 1
ATOM 716 C CA . THR A 1 91 ? -4.501 -16.552 -18.923 1.00 70.31 91 THR A CA 1
ATOM 717 C C . THR A 1 91 ? -4.093 -17.424 -17.734 1.00 70.31 91 THR A C 1
ATOM 719 O O . THR A 1 91 ? -4.887 -18.226 -17.253 1.00 70.31 91 THR A O 1
ATOM 722 N N . GLU A 1 92 ? -2.839 -17.322 -17.295 1.00 81.06 92 GLU A N 1
ATOM 723 C CA . GLU A 1 92 ? -2.273 -18.139 -16.223 1.00 81.06 92 GLU A CA 1
ATOM 724 C C . GLU A 1 92 ? -2.689 -17.608 -14.838 1.00 81.06 92 GLU A C 1
ATOM 726 O O . GLU A 1 92 ? -2.749 -16.388 -14.652 1.00 81.06 92 G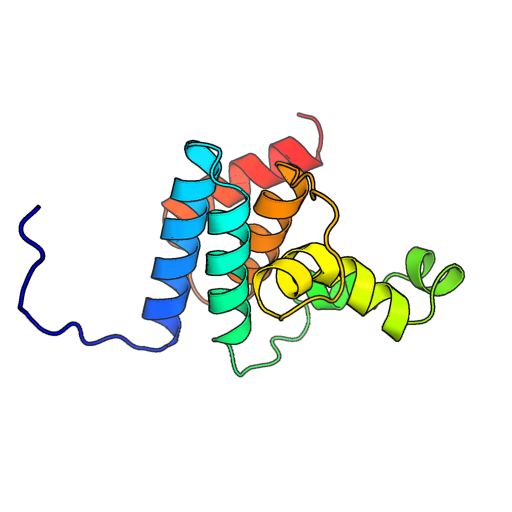LU A O 1
ATOM 731 N N . PRO A 1 93 ? -2.944 -18.490 -13.851 1.00 84.31 93 PRO A N 1
ATOM 732 C CA . PRO A 1 93 ? -3.165 -18.079 -12.469 1.00 84.31 93 PRO A CA 1
ATOM 733 C C . PRO A 1 93 ? -1.964 -17.315 -11.900 1.00 84.31 93 PRO A C 1
ATOM 735 O O . PRO A 1 93 ? -0.813 -17.683 -12.134 1.00 84.31 93 PRO A O 1
ATOM 738 N N . VAL A 1 94 ? -2.245 -16.284 -11.106 1.00 86.56 94 VAL A N 1
ATOM 739 C CA . VAL A 1 94 ? -1.240 -15.497 -10.387 1.00 86.56 94 VAL A CA 1
ATOM 740 C C . VAL A 1 94 ? -1.384 -15.744 -8.890 1.00 86.56 94 VAL A C 1
ATOM 742 O O . VAL A 1 94 ? -2.485 -15.672 -8.348 1.00 86.56 94 VAL A O 1
ATOM 745 N N . THR A 1 95 ? -0.263 -16.011 -8.223 1.00 91.00 95 THR A N 1
ATOM 746 C CA . THR A 1 95 ? -0.174 -15.994 -6.760 1.00 91.00 95 THR A CA 1
ATOM 747 C C . THR A 1 95 ? 0.180 -14.584 -6.311 1.00 91.00 95 THR A C 1
ATOM 749 O O . THR A 1 95 ? 1.142 -14.010 -6.818 1.00 91.00 95 THR A O 1
ATOM 752 N N . ILE A 1 96 ? -0.588 -14.043 -5.366 1.00 91.69 96 ILE A N 1
ATOM 753 C CA . ILE A 1 96 ? -0.323 -12.745 -4.743 1.00 91.69 96 ILE A CA 1
ATOM 754 C C . ILE A 1 96 ? 0.125 -13.001 -3.312 1.00 91.69 96 ILE A C 1
ATOM 756 O O . ILE A 1 96 ? -0.595 -13.624 -2.531 1.00 91.69 96 ILE A O 1
ATOM 760 N N . GLU A 1 97 ? 1.314 -12.516 -2.976 1.00 93.50 97 GLU A N 1
ATOM 761 C CA . GLU A 1 97 ? 1.923 -12.734 -1.667 1.00 93.50 97 GLU A CA 1
ATOM 762 C C . GLU A 1 97 ? 1.563 -11.617 -0.681 1.00 93.50 97 GLU A C 1
ATOM 764 O O . GLU A 1 97 ? 1.416 -10.447 -1.050 1.00 93.50 97 GLU A O 1
ATOM 769 N N . LEU A 1 98 ? 1.509 -11.964 0.610 1.00 95.06 98 LEU A N 1
ATOM 770 C CA . LEU A 1 98 ? 1.262 -11.011 1.700 1.00 95.06 98 LEU A CA 1
ATOM 771 C C . LEU A 1 98 ? 2.224 -9.813 1.644 1.00 95.06 98 LEU A C 1
ATOM 773 O O . LEU A 1 98 ? 1.815 -8.670 1.845 1.00 95.06 98 LEU A O 1
ATOM 777 N N . ASP A 1 99 ? 3.502 -10.073 1.362 1.00 92.69 99 ASP A N 1
ATOM 778 C CA . ASP A 1 99 ? 4.536 -9.037 1.324 1.00 92.69 99 ASP A CA 1
ATOM 779 C C . ASP A 1 99 ? 4.296 -8.032 0.205 1.00 92.69 99 ASP A C 1
ATOM 781 O O . ASP A 1 99 ? 4.542 -6.842 0.387 1.00 92.69 99 ASP A O 1
ATOM 785 N N . ALA A 1 100 ? 3.777 -8.490 -0.930 1.00 91.31 100 ALA A N 1
ATOM 786 C CA . ALA A 1 100 ? 3.542 -7.641 -2.079 1.00 91.31 100 ALA A CA 1
ATOM 787 C C . ALA A 1 100 ? 2.329 -6.719 -1.847 1.00 91.31 100 ALA A C 1
ATOM 789 O O . ALA A 1 100 ? 2.410 -5.505 -2.069 1.00 91.31 100 ALA A O 1
ATOM 790 N N . ALA A 1 101 ? 1.262 -7.250 -1.239 1.00 95.81 101 ALA A N 1
ATOM 791 C CA . ALA A 1 101 ? 0.122 -6.456 -0.786 1.00 95.81 101 ALA A CA 1
ATOM 792 C C . ALA A 1 101 ? 0.495 -5.445 0.308 1.00 95.81 101 ALA A C 1
ATOM 794 O O . ALA A 1 101 ? 0.172 -4.258 0.197 1.00 95.81 101 ALA A O 1
ATOM 795 N N . ALA A 1 102 ? 1.228 -5.880 1.336 1.00 96.56 102 ALA A N 1
ATOM 796 C CA . ALA A 1 102 ? 1.710 -5.002 2.398 1.00 96.56 102 ALA A CA 1
ATOM 797 C C . ALA A 1 102 ? 2.614 -3.893 1.841 1.00 96.56 102 ALA A C 1
ATOM 799 O O . ALA A 1 102 ? 2.471 -2.719 2.182 1.00 96.56 102 ALA A O 1
ATOM 800 N N . PHE A 1 103 ? 3.513 -4.244 0.927 1.00 94.06 103 PHE A N 1
ATOM 801 C CA . PHE A 1 103 ? 4.398 -3.288 0.287 1.00 94.06 103 PHE A CA 1
ATOM 802 C C . PHE A 1 103 ? 3.625 -2.236 -0.530 1.00 94.06 103 PHE A C 1
ATOM 804 O O . PHE A 1 103 ? 3.944 -1.044 -0.466 1.00 94.06 103 PHE A O 1
ATOM 811 N N . MET A 1 104 ? 2.563 -2.639 -1.233 1.00 95.44 104 MET A N 1
ATOM 812 C CA . MET A 1 104 ? 1.710 -1.710 -1.974 1.00 95.44 104 MET A CA 1
ATOM 813 C C . MET A 1 104 ? 0.987 -0.712 -1.057 1.00 95.44 104 MET A C 1
ATOM 815 O O . MET A 1 104 ? 0.926 0.482 -1.362 1.00 95.44 104 MET A O 1
ATOM 819 N N . ILE A 1 105 ? 0.495 -1.170 0.099 1.00 97.00 105 ILE A N 1
ATOM 820 C CA . ILE A 1 105 ? -0.102 -0.301 1.125 1.00 97.00 105 ILE A CA 1
ATOM 821 C C . ILE A 1 105 ? 0.939 0.690 1.653 1.00 97.00 105 ILE A C 1
ATOM 823 O O . ILE A 1 105 ? 0.663 1.889 1.710 1.00 97.00 105 ILE A O 1
ATOM 827 N N . ALA A 1 106 ? 2.148 0.226 1.984 1.00 95.12 106 ALA A N 1
ATOM 828 C CA . ALA A 1 106 ? 3.222 1.084 2.484 1.00 95.12 106 ALA A CA 1
ATOM 829 C C . ALA A 1 106 ? 3.602 2.181 1.473 1.00 95.12 106 ALA A C 1
ATOM 831 O O . ALA A 1 106 ? 3.746 3.349 1.848 1.00 95.12 106 ALA A O 1
ATOM 832 N N . ARG A 1 107 ? 3.690 1.838 0.180 1.00 92.00 107 ARG A N 1
ATOM 833 C CA . ARG A 1 107 ? 3.895 2.808 -0.909 1.00 92.00 107 ARG A CA 1
ATOM 834 C C . ARG A 1 107 ? 2.811 3.878 -0.934 1.00 92.00 107 ARG A C 1
ATOM 836 O O . ARG A 1 107 ? 3.138 5.066 -0.913 1.00 92.00 107 ARG A O 1
ATOM 843 N N . ALA A 1 108 ? 1.542 3.476 -0.936 1.00 94.00 108 ALA A N 1
ATOM 844 C CA . ALA A 1 108 ? 0.417 4.406 -0.965 1.00 94.00 108 ALA A CA 1
ATOM 845 C C . ALA A 1 108 ? 0.388 5.307 0.282 1.00 94.00 108 ALA A C 1
ATOM 847 O O . ALA A 1 108 ? 0.285 6.529 0.161 1.00 94.00 108 ALA A O 1
ATOM 848 N N . ALA A 1 109 ? 0.561 4.724 1.473 1.00 94.75 109 ALA A N 1
ATOM 849 C CA . ALA A 1 109 ? 0.579 5.442 2.746 1.00 94.75 109 ALA A CA 1
ATOM 850 C C . ALA A 1 109 ? 1.724 6.461 2.849 1.00 94.75 109 ALA A C 1
ATOM 852 O O . ALA A 1 109 ? 1.533 7.539 3.414 1.00 94.75 109 ALA A O 1
ATOM 853 N N . SER A 1 110 ? 2.888 6.180 2.248 1.00 91.69 110 SER A N 1
ATOM 854 C CA . SER A 1 110 ? 4.032 7.107 2.245 1.00 91.69 110 SER A CA 1
ATOM 855 C C . SER A 1 110 ? 3.734 8.457 1.577 1.00 91.69 110 SER A C 1
ATOM 857 O O . SER A 1 110 ? 4.408 9.450 1.855 1.00 91.69 110 SER A O 1
ATOM 859 N N . LYS A 1 111 ? 2.690 8.528 0.738 1.00 89.88 111 LYS A N 1
ATOM 860 C CA . LYS A 1 111 ? 2.277 9.760 0.053 1.00 89.88 111 LYS A CA 1
ATOM 861 C C . LYS A 1 111 ? 1.347 10.648 0.880 1.00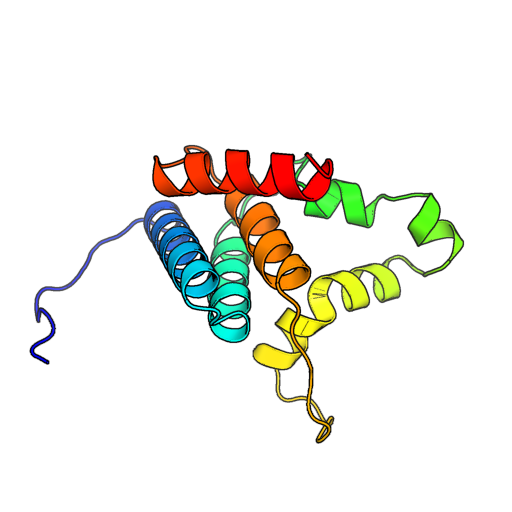 89.88 111 LYS A C 1
ATOM 863 O O . LYS A 1 111 ? 1.214 11.830 0.561 1.00 89.88 111 LYS A O 1
ATOM 868 N N . LEU A 1 112 ? 0.739 10.126 1.946 1.00 89.88 112 LEU A N 1
ATOM 869 C CA . LEU A 1 112 ? -0.148 10.907 2.811 1.00 89.88 112 LEU A CA 1
ATOM 870 C C . LEU A 1 112 ? 0.606 12.028 3.541 1.00 89.88 112 LEU A C 1
ATOM 872 O O . LEU A 1 112 ? 1.810 11.940 3.804 1.00 89.88 112 LEU A O 1
ATOM 876 N N . THR A 1 113 ? -0.102 13.108 3.880 1.00 87.75 113 THR A N 1
ATOM 877 C CA . THR A 1 113 ? 0.452 14.165 4.746 1.00 87.75 113 THR A CA 1
ATOM 878 C C . THR A 1 113 ? 0.244 13.862 6.224 1.00 87.75 113 THR A C 1
ATOM 880 O O . THR A 1 113 ? 1.083 14.211 7.051 1.00 87.75 113 THR A O 1
ATOM 883 N N . LYS A 1 114 ? -0.849 13.167 6.548 1.00 90.00 114 LYS A N 1
ATOM 884 C CA . LYS A 1 114 ? -1.216 12.762 7.900 1.00 90.00 114 LYS A CA 1
ATOM 885 C C . LYS A 1 114 ? -1.661 11.311 7.901 1.00 90.00 114 LYS A C 1
ATOM 887 O O . LYS A 1 114 ? -2.440 10.893 7.047 1.00 90.00 114 LYS A O 1
ATOM 892 N N . TRP A 1 115 ? -1.190 10.566 8.889 1.00 93.94 115 TRP A N 1
ATOM 893 C CA . TRP A 1 115 ? -1.581 9.180 9.083 1.00 93.94 115 TRP A CA 1
ATOM 894 C C . TRP A 1 115 ? -2.648 9.060 10.161 1.00 93.94 115 TRP A C 1
ATOM 896 O O . TRP A 1 115 ? -2.664 9.808 11.143 1.00 93.94 115 TRP A O 1
ATOM 906 N N . THR A 1 116 ? -3.576 8.142 9.930 1.00 97.50 116 THR A N 1
ATOM 907 C CA . THR A 1 116 ? -4.606 7.761 10.892 1.00 97.50 116 THR A CA 1
ATOM 908 C C . THR A 1 116 ? -4.076 6.652 11.805 1.00 97.50 116 THR A C 1
ATOM 910 O O . THR A 1 116 ? -3.066 6.026 11.470 1.00 97.50 116 THR A O 1
ATOM 913 N N . PRO A 1 117 ? -4.723 6.381 12.954 1.00 98.19 117 PRO A N 1
ATOM 914 C CA . PRO A 1 117 ? -4.288 5.306 13.845 1.00 98.19 117 PRO A CA 1
ATOM 915 C C . PRO A 1 117 ? -4.141 3.934 13.154 1.00 98.19 117 PRO A C 1
ATOM 917 O O . PRO A 1 117 ? -3.080 3.338 13.321 1.00 98.19 117 PRO A O 1
ATOM 920 N N . PRO A 1 118 ? -5.077 3.476 12.289 1.00 97.94 118 PRO A N 1
ATOM 921 C CA . PRO A 1 118 ? -4.902 2.209 11.567 1.00 97.94 118 PRO A CA 1
ATOM 922 C C . PRO A 1 118 ? -3.657 2.177 10.670 1.00 97.94 118 PRO A C 1
ATOM 924 O O . PRO A 1 118 ? -2.971 1.164 10.573 1.00 97.94 118 PRO A O 1
ATOM 927 N N . ILE A 1 119 ? -3.329 3.300 10.024 1.00 98.00 119 ILE A N 1
ATOM 928 C CA . ILE A 1 119 ? -2.148 3.406 9.154 1.00 98.00 119 ILE A CA 1
ATOM 929 C C . ILE A 1 119 ? -0.857 3.383 9.981 1.00 98.00 119 ILE A C 1
ATOM 931 O O . ILE A 1 119 ? 0.135 2.783 9.565 1.00 98.00 119 ILE A O 1
ATOM 935 N N . GLU A 1 120 ? -0.861 4.004 11.160 1.00 98.00 120 GLU A N 1
ATOM 936 C CA . GLU A 1 120 ? 0.280 3.965 12.075 1.00 98.00 120 GLU A CA 1
ATOM 937 C C . GLU A 1 120 ? 0.508 2.555 12.639 1.00 98.00 120 GLU A C 1
ATOM 939 O O . GLU A 1 120 ? 1.638 2.066 12.645 1.00 98.00 120 GLU A O 1
ATOM 944 N N . GLU A 1 121 ? -0.559 1.864 13.044 1.00 97.88 121 GLU A N 1
ATOM 945 C CA . GLU A 1 121 ? -0.504 0.466 13.489 1.00 97.88 121 GLU A CA 1
ATOM 946 C C . GLU A 1 121 ? 0.037 -0.447 12.387 1.00 97.88 121 GLU A C 1
ATOM 948 O O . GLU A 1 121 ? 0.972 -1.224 12.618 1.00 97.88 121 GLU A O 1
ATOM 953 N N . PHE A 1 122 ? -0.469 -0.274 11.162 1.00 98.06 122 PHE A N 1
ATOM 954 C CA . PHE A 1 122 ? 0.061 -0.942 9.983 1.00 98.06 122 PHE A CA 1
ATOM 955 C C . PHE A 1 122 ? 1.555 -0.650 9.788 1.00 98.06 122 PHE A C 1
ATOM 957 O O . PHE A 1 122 ? 2.320 -1.589 9.562 1.00 98.06 122 PHE A O 1
ATOM 964 N N . ARG A 1 123 ? 2.015 0.607 9.920 1.00 96.12 123 ARG A N 1
ATOM 965 C CA . ARG A 1 123 ? 3.450 0.935 9.803 1.00 96.12 123 ARG A CA 1
ATOM 966 C C . ARG A 1 123 ? 4.269 0.148 10.817 1.00 96.12 123 ARG A C 1
ATOM 968 O O . ARG A 1 123 ? 5.285 -0.441 10.447 1.00 96.12 123 ARG A O 1
ATOM 975 N N . VAL A 1 124 ? 3.864 0.156 12.085 1.00 96.50 124 VAL A N 1
ATOM 976 C CA . VAL A 1 124 ? 4.593 -0.537 13.156 1.00 96.50 12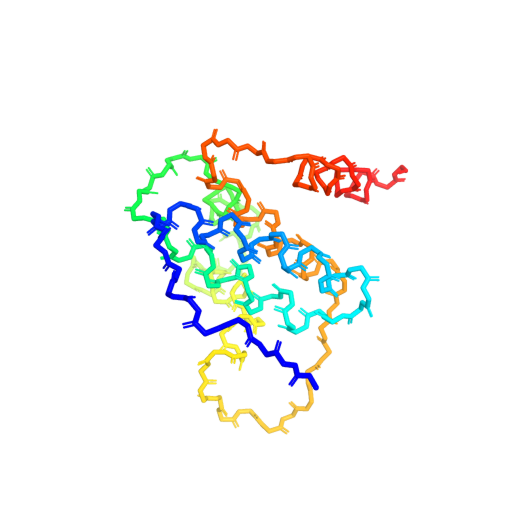4 VAL A CA 1
ATOM 977 C C . VAL A 1 124 ? 4.708 -2.029 12.850 1.00 96.50 124 VAL A C 1
ATOM 979 O O . VAL A 1 124 ? 5.794 -2.597 12.984 1.00 96.50 124 VAL A O 1
ATOM 982 N N . TRP A 1 125 ? 3.620 -2.659 12.406 1.00 96.88 125 TRP A N 1
ATOM 983 C CA . TRP A 1 125 ? 3.630 -4.056 11.975 1.00 96.88 125 TRP A CA 1
ATOM 984 C C . TRP A 1 125 ? 4.536 -4.283 10.755 1.00 96.88 125 TRP A C 1
ATOM 986 O O . TRP A 1 125 ? 5.374 -5.186 10.773 1.00 96.88 125 TRP A O 1
ATOM 996 N N . PHE A 1 126 ? 4.427 -3.441 9.726 1.00 95.38 126 PHE A N 1
ATOM 997 C CA . PHE A 1 126 ? 5.184 -3.574 8.482 1.00 95.38 126 PHE A CA 1
ATOM 998 C C . PHE A 1 126 ? 6.693 -3.467 8.725 1.00 95.38 126 PHE A C 1
ATOM 1000 O O . PHE A 1 126 ? 7.460 -4.295 8.240 1.00 95.38 126 PHE A O 1
ATOM 1007 N N . VAL A 1 127 ? 7.130 -2.499 9.536 1.00 92.31 127 VAL A N 1
ATOM 1008 C CA . VAL A 1 127 ? 8.548 -2.326 9.890 1.00 92.31 127 VAL A CA 1
ATOM 1009 C C . VAL A 1 127 ? 9.086 -3.538 10.651 1.00 92.31 127 VAL A C 1
ATOM 1011 O O . VAL A 1 127 ? 10.174 -4.012 10.335 1.00 92.31 127 VAL A O 1
ATOM 1014 N N . LYS A 1 128 ? 8.332 -4.073 11.620 1.00 92.81 128 LYS A N 1
ATOM 1015 C CA . LYS A 1 128 ? 8.714 -5.299 12.345 1.00 92.81 128 LYS A CA 1
ATOM 1016 C C . LYS A 1 128 ? 8.883 -6.483 11.396 1.00 92.81 128 LYS A C 1
ATOM 1018 O O . LYS A 1 128 ? 9.903 -7.167 11.431 1.00 92.81 128 LYS A O 1
ATOM 1023 N N . ARG A 1 129 ? 7.923 -6.655 10.484 1.00 89.19 129 ARG A N 1
ATOM 1024 C CA . ARG A 1 129 ? 7.936 -7.712 9.471 1.00 89.19 129 ARG A CA 1
ATOM 1025 C C . ARG A 1 129 ? 9.153 -7.620 8.551 1.00 89.19 129 ARG A C 1
ATOM 1027 O O . ARG A 1 129 ? 9.824 -8.624 8.347 1.00 89.19 129 ARG A O 1
ATOM 1034 N N . VAL A 1 130 ? 9.456 -6.429 8.032 1.00 85.81 130 VAL A N 1
ATOM 1035 C CA . VAL A 1 130 ? 10.617 -6.202 7.151 1.00 85.81 130 VAL A CA 1
ATOM 1036 C C . VAL A 1 130 ? 11.938 -6.431 7.889 1.00 85.81 130 VAL A C 1
ATOM 1038 O O . VAL A 1 130 ? 12.882 -6.955 7.302 1.00 85.81 130 VAL A O 1
ATOM 1041 N N . ASN A 1 131 ? 12.005 -6.086 9.175 1.00 82.56 131 ASN A N 1
ATOM 1042 C CA . ASN A 1 131 ? 13.207 -6.268 9.989 1.00 82.56 131 ASN A CA 1
ATOM 1043 C C . ASN A 1 131 ? 13.373 -7.695 10.539 1.00 82.56 131 ASN A C 1
ATOM 1045 O O . ASN A 1 131 ? 14.408 -7.987 11.136 1.00 82.56 131 ASN A O 1
ATOM 1049 N N . GLY A 1 132 ? 12.390 -8.581 10.344 1.00 72.25 132 GLY A N 1
ATOM 1050 C CA . GLY A 1 132 ? 12.439 -9.959 10.835 1.00 72.25 132 GLY A CA 1
ATOM 1051 C C . GLY A 1 132 ? 12.371 -10.084 12.362 1.00 72.25 132 GLY A C 1
ATOM 1052 O O . GLY A 1 132 ? 12.942 -11.026 12.908 1.00 72.25 132 GLY A O 1
ATOM 1053 N N . THR A 1 133 ? 11.716 -9.136 13.043 1.00 50.88 133 THR A N 1
ATOM 1054 C CA . THR A 1 133 ? 11.567 -9.090 14.515 1.00 50.88 133 THR A CA 1
ATOM 1055 C C . THR A 1 133 ? 10.132 -9.283 14.964 1.00 50.88 133 THR A C 1
ATOM 1057 O O . THR A 1 133 ? 9.267 -8.551 14.428 1.00 50.88 133 THR A O 1
#

Sequence (133 aa):
MNPPEQPLTLTREQAATRQIEAAIAALEYGGFDVAITLAGAAEGMFDFRKEDTIFDGLVASERALARFSRKEWIALLNWELTWLKHSSDRTEPVTIELDAAAFMIARAASKLTKWTPPIEEFRVWFVKRVNGT

Foldseek 3Di:
DDDDPDDDDDDLLRQLQVLLLVLLVCLVVPVLLSNLQSLVVSQVSDPDPPPDFPVNVQLPDPVVVVPDPSVVSVCVLCVSVCPSPDDDPDPDDDDGDSLSSLVSSSRSLSRHPDHDPSSVVSVVVNVCVVVVD

Secondary structure (DSSP, 8-state):
-----S-----HHHHHHHHHHHHHHHHHTT-HHHHHHHHHHHHTT--S--TT-HHHHHHT-HHHHTTS-HHHHHHHHTHHHHHHHS--S--S-----HHHHHHHHHHHHHT-SS--HHHHHHHHHHHHHHHT-